Protein 3L7W (pdb70)

Radius of gyration: 15.71 Å; Cα contacts (8 Å, |Δi|>4): 106; chains: 1; bounding box: 35×42×38 Å

Solvent-accessible surface area: 7400 Å² total

Sequence (104 aa):
YYPVSALLIEYLILAIVSKHDSYGYDISQTIKLIASIKESTLYPILKKLEKAGYLSTYTQEHQGRRRKYYHLTDSGEKHLVYLTKEWSVYKTIDGIVEGRIRHD

Organism: Streptococcus mutans serotype c (strain ATCC 700610 / UA159) (NCBI:txid210007)

Structure (mmCIF, N/CA/C/O backbone):
data_3L7W
#
_entry.id   3L7W
#
_cell.length_a   57.070
_cell.length_b   57.070
_cell.length_c   174.920
_cell.angle_alpha   90.00
_cell.angle_beta   90.00
_cell.angle_gamma   120.00
#
_symmetry.space_group_name_H-M   'P 65 2 2'
#
loop_
_entity.id
_entity.type
_entity.pdbx_description
1 polymer 'Putative uncharacterized protein SMU.1704'
2 water water
#
loop_
_atom_site.group_PDB
_atom_site.id
_atom_site.type_symbol
_atom_site.label_atom_id
_atom_site.label_alt_id
_atom_site.label_comp_id
_atom_site.label_asym_id
_atom_site.label_entity_id
_atom_site.label_seq_id
_atom_site.pdbx_PDB_ins_code
_atom_site.Cartn_x
_atom_site.Cartn_y
_atom_site.Cartn_z
_atom_site.occupancy
_atom_site.B_iso_or_equiv
_atom_site.auth_seq_id
_atom_site.auth_comp_id
_atom_site.auth_asym_id
_atom_site.auth_atom_id
_atom_site.pdbx_PDB_model_num
ATOM 6 N N . TYR A 1 2 ? 2.052 -21.76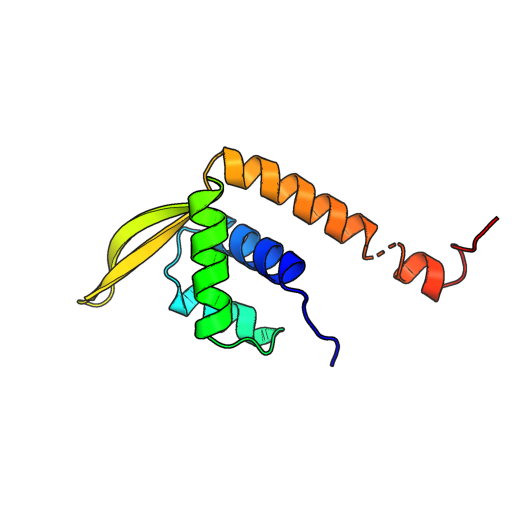6 -20.790 1.00 46.70 2 TYR A N 1
ATOM 7 C CA . TYR A 1 2 ? 2.101 -22.951 -21.651 1.00 37.94 2 TYR A CA 1
ATOM 8 C C . TYR A 1 2 ? 2.119 -24.265 -20.870 1.00 45.21 2 TYR A C 1
ATOM 9 O O . TYR A 1 2 ? 1.151 -25.027 -20.875 1.00 45.19 2 TYR A O 1
ATOM 18 N N . TYR A 1 3 ? 3.232 -24.536 -20.202 1.00 42.95 3 TYR A N 1
ATOM 19 C CA . TYR A 1 3 ? 3.349 -25.781 -19.474 1.00 30.61 3 TYR A CA 1
ATOM 20 C C . TYR A 1 3 ? 2.487 -25.733 -18.233 1.00 33.94 3 TYR A C 1
ATOM 21 O O . TYR A 1 3 ? 2.382 -24.693 -17.583 1.00 38.18 3 TYR A O 1
ATOM 30 N N . PRO A 1 4 ? 1.854 -26.864 -17.903 1.00 27.05 4 PRO A N 1
ATOM 31 C CA . PRO A 1 4 ? 1.036 -26.927 -16.695 1.00 32.20 4 PRO A CA 1
ATOM 32 C C . PRO A 1 4 ? 1.930 -26.966 -15.466 1.00 33.66 4 PRO A C 1
ATOM 33 O O . PRO A 1 4 ? 3.109 -27.283 -15.583 1.00 27.76 4 PRO A O 1
ATOM 37 N N . VAL A 1 5 ? 1.354 -26.655 -14.309 1.00 30.28 5 VAL A N 1
ATOM 38 C CA . VAL A 1 5 ? 2.052 -26.739 -13.044 1.00 25.87 5 VAL A CA 1
ATOM 39 C C . VAL A 1 5 ? 1.389 -27.837 -12.209 1.00 27.16 5 VAL A C 1
ATOM 40 O O . VAL A 1 5 ? 0.232 -27.728 -11.839 1.00 29.16 5 VAL A O 1
ATOM 44 N N . SER A 1 6 ? 2.130 -28.887 -11.897 1.00 26.94 6 SER A N 1
ATOM 45 C CA . SER A 1 6 ? 1.564 -29.992 -11.146 1.00 28.56 6 SER A CA 1
ATOM 46 C C . SER A 1 6 ? 1.236 -29.556 -9.723 1.00 31.20 6 SER A C 1
ATOM 47 O O . SER A 1 6 ? 1.777 -28.569 -9.232 1.00 26.99 6 SER A O 1
ATOM 50 N N . ALA A 1 7 ? 0.337 -30.294 -9.074 1.00 31.31 7 ALA A N 1
ATOM 51 C CA . ALA A 1 7 ? -0.043 -30.002 -7.705 1.00 33.57 7 ALA A CA 1
ATOM 52 C C . ALA A 1 7 ? 1.206 -29.962 -6.843 1.00 35.16 7 ALA A C 1
ATOM 53 O O . ALA A 1 7 ? 1.345 -29.085 -5.994 1.00 32.75 7 ALA A O 1
ATOM 55 N N . LEU A 1 8 ? 2.127 -30.895 -7.084 1.00 35.18 8 LEU A N 1
ATOM 56 C CA . LEU A 1 8 ? 3.365 -30.956 -6.306 1.00 33.61 8 LEU A CA 1
ATOM 57 C C . LEU A 1 8 ? 4.157 -29.674 -6.453 1.00 32.94 8 LEU A C 1
ATOM 58 O O . LEU A 1 8 ? 4.730 -29.174 -5.487 1.00 32.77 8 LEU A O 1
ATOM 63 N N . LEU A 1 9 ? 4.176 -29.134 -7.664 1.00 28.69 9 LEU A N 1
ATOM 64 C CA . LEU A 1 9 ? 4.904 -27.898 -7.924 1.00 28.11 9 LEU A CA 1
ATOM 65 C C . LEU A 1 9 ? 4.181 -26.732 -7.248 1.00 25.91 9 LEU A C 1
ATOM 66 O O . LEU A 1 9 ? 4.813 -25.805 -6.760 1.00 25.09 9 LEU A O 1
ATOM 71 N N . ILE A 1 10 ? 2.849 -26.789 -7.226 1.00 20.90 10 ILE A N 1
ATOM 72 C CA . ILE A 1 10 ? 2.046 -25.781 -6.531 1.00 22.61 10 ILE A CA 1
ATOM 73 C C . ILE A 1 10 ? 2.436 -25.730 -5.059 1.00 27.58 10 ILE A C 1
ATOM 74 O O . ILE A 1 10 ? 2.529 -24.655 -4.463 1.00 35.57 10 ILE A O 1
ATOM 79 N N . GLU A 1 11 ? 2.649 -26.905 -4.474 1.00 28.51 11 GLU A N 1
ATOM 80 C CA . GLU A 1 11 ? 3.038 -27.003 -3.072 1.00 25.60 11 GLU A CA 1
ATOM 81 C C . GLU A 1 11 ? 4.362 -26.297 -2.897 1.00 25.28 11 GLU A C 1
ATOM 82 O O . GLU A 1 11 ? 4.513 -25.451 -2.025 1.00 26.69 11 GLU A O 1
ATOM 88 N N . TYR A 1 12 ? 5.317 -26.648 -3.749 1.00 25.14 12 TYR A N 1
ATOM 89 C CA . TYR A 1 12 ? 6.594 -25.959 -3.787 1.00 30.57 12 TYR A CA 1
ATOM 90 C C . TYR A 1 12 ? 6.358 -24.456 -3.799 1.00 29.78 12 TYR A C 1
ATOM 91 O O . TYR A 1 12 ? 6.872 -23.731 -2.957 1.00 34.22 12 TYR A O 1
ATOM 100 N N . LEU A 1 13 ? 5.547 -23.983 -4.732 1.00 27.61 13 LEU A N 1
ATOM 101 C CA . LEU A 1 13 ? 5.311 -22.544 -4.841 1.00 28.09 13 LEU A CA 1
ATOM 102 C C . LEU A 1 13 ? 4.713 -21.981 -3.558 1.00 26.94 13 LEU A C 1
ATOM 103 O O . LEU A 1 13 ? 5.135 -20.946 -3.074 1.00 30.45 13 LEU A O 1
ATOM 108 N N . ILE A 1 14 ? 3.708 -22.658 -3.021 1.00 21.07 14 ILE A N 1
ATOM 109 C CA . ILE A 1 14 ? 3.059 -22.172 -1.817 1.00 29.64 14 ILE A CA 1
ATOM 110 C C . ILE A 1 14 ? 4.075 -22.043 -0.696 1.00 34.50 14 ILE A C 1
ATOM 111 O O . ILE A 1 14 ? 4.220 -20.983 -0.098 1.00 28.26 14 ILE A O 1
ATOM 116 N N . LEU A 1 15 ? 4.781 -23.129 -0.414 1.00 25.63 15 LEU A N 1
ATOM 117 C CA . LEU A 1 15 ? 5.778 -23.095 0.645 1.00 22.63 15 LEU A CA 1
ATOM 118 C C . LEU A 1 15 ? 6.811 -22.018 0.369 1.00 26.42 15 LEU A C 1
ATOM 119 O O . LEU A 1 15 ? 7.225 -21.302 1.276 1.00 30.16 15 LEU A O 1
ATOM 124 N N . ALA A 1 16 ? 7.219 -21.885 -0.892 1.00 27.87 16 ALA A N 1
ATOM 125 C CA . ALA A 1 16 ? 8.246 -20.913 -1.225 1.00 29.26 16 ALA A CA 1
ATOM 126 C C . ALA A 1 16 ? 7.715 -19.525 -0.949 1.00 28.71 16 ALA A C 1
ATOM 127 O O . ALA A 1 16 ? 8.421 -18.688 -0.383 1.00 31.56 16 ALA A O 1
ATOM 129 N N . ILE A 1 17 ? 6.467 -19.291 -1.345 1.00 27.24 17 ILE A N 1
ATOM 130 C CA . ILE A 1 17 ? 5.853 -17.977 -1.188 1.00 25.26 17 ILE A CA 1
ATOM 131 C C . ILE A 1 17 ? 5.709 -17.662 0.294 1.00 34.82 17 ILE A C 1
ATOM 132 O O . ILE A 1 17 ? 6.066 -16.581 0.756 1.00 32.83 17 ILE A O 1
ATOM 137 N N . VAL A 1 18 ? 5.201 -18.635 1.037 1.00 29.68 18 VAL A N 1
ATOM 138 C CA . VAL A 1 18 ? 4.960 -18.451 2.444 1.00 31.44 18 VAL A CA 1
ATOM 139 C C . VAL A 1 18 ? 6.277 -18.272 3.176 1.00 34.92 18 VAL A C 1
ATOM 140 O O . VAL A 1 18 ? 6.315 -17.640 4.222 1.00 36.09 18 VAL A O 1
ATOM 144 N N . SER A 1 19 ? 7.362 -18.798 2.616 1.00 35.92 19 SER A N 1
ATOM 145 C CA . SER A 1 19 ? 8.656 -18.661 3.279 1.00 44.96 19 SER A CA 1
ATOM 146 C C . SER A 1 19 ? 9.121 -17.212 3.284 1.00 41.94 19 SER A C 1
ATOM 147 O O . SER A 1 19 ? 9.857 -16.811 4.175 1.00 41.01 19 SER A O 1
ATOM 150 N N . LYS A 1 20 ? 8.708 -16.430 2.288 1.00 40.70 20 LYS A N 1
ATOM 151 C CA . LYS A 1 20 ? 9.128 -15.032 2.232 1.00 38.15 20 LYS A CA 1
ATOM 152 C C . LYS A 1 20 ? 8.511 -14.324 3.415 1.00 48.58 20 LYS A C 1
ATOM 153 O O . LYS A 1 20 ? 9.215 -13.758 4.259 1.00 47.83 20 LYS A O 1
ATOM 159 N N . HIS A 1 21 ? 7.185 -14.367 3.471 1.00 47.05 21 HIS A N 1
ATOM 160 C CA . HIS A 1 21 ? 6.458 -13.919 4.651 1.00 45.57 21 HIS A CA 1
ATOM 161 C C . HIS A 1 21 ? 5.163 -14.711 4.799 1.00 40.45 21 HIS A C 1
ATOM 162 O O . HIS A 1 21 ? 4.632 -15.234 3.812 1.00 37.72 21 HIS A O 1
ATOM 169 N N . ASP A 1 22 ? 4.670 -14.812 6.030 1.00 34.38 22 ASP A N 1
ATOM 170 C CA . ASP A 1 22 ? 3.328 -15.315 6.255 1.00 30.94 22 ASP A CA 1
ATOM 171 C C . ASP A 1 22 ? 2.402 -14.639 5.259 1.00 33.72 22 ASP A C 1
ATOM 172 O O . ASP A 1 22 ? 2.511 -13.442 5.027 1.00 35.39 22 ASP A O 1
ATOM 177 N N . SER A 1 23 ? 1.488 -15.396 4.670 1.00 28.84 23 SER A N 1
ATOM 178 C CA . SER A 1 23 ? 0.512 -14.789 3.767 1.00 36.01 23 SER A CA 1
ATOM 179 C C . SER A 1 23 ? -0.837 -15.484 3.773 1.00 28.17 23 SER A C 1
ATOM 180 O O . SER A 1 23 ? -0.942 -16.673 4.065 1.00 38.66 23 SER A O 1
ATOM 183 N N . TYR A 1 24 ? -1.876 -14.733 3.447 1.00 32.48 24 TYR A N 1
ATOM 184 C CA . TYR A 1 24 ? -3.201 -15.319 3.378 1.00 34.20 24 TYR A CA 1
ATOM 185 C C . TYR A 1 24 ? -3.396 -15.913 1.992 1.00 34.79 24 TYR A C 1
ATOM 186 O O . TYR A 1 24 ? -2.629 -15.616 1.063 1.00 34.46 24 TYR A O 1
ATOM 195 N N . GLY A 1 25 ? -4.413 -16.761 1.872 1.00 34.60 25 GLY A N 1
ATOM 196 C CA . GLY A 1 25 ? -4.613 -17.570 0.690 1.00 42.22 25 GLY A CA 1
ATOM 197 C C . GLY A 1 25 ? -4.697 -16.768 -0.592 1.00 40.39 25 GLY A C 1
ATOM 198 O O . GLY A 1 25 ? -4.062 -17.113 -1.585 1.00 36.20 25 GLY A O 1
ATOM 199 N N . TYR A 1 26 ? -5.481 -15.698 -0.576 1.00 43.87 26 TYR A N 1
ATOM 200 C CA . TYR A 1 26 ? -5.714 -14.943 -1.800 1.00 40.50 26 TYR A CA 1
ATOM 201 C C . TYR A 1 26 ? -4.385 -14.435 -2.333 1.00 39.35 26 TYR A C 1
ATOM 202 O O . TYR A 1 26 ? -4.131 -14.443 -3.535 1.00 38.32 26 TYR A O 1
ATOM 211 N N . ASP A 1 27 ? -3.522 -14.022 -1.420 1.00 40.26 27 ASP A N 1
ATOM 212 C CA . ASP A 1 27 ? -2.211 -13.529 -1.793 1.00 38.36 27 ASP A CA 1
ATOM 213 C C . ASP A 1 27 ? -1.402 -14.634 -2.473 1.00 36.69 27 ASP A C 1
ATOM 214 O O . ASP A 1 27 ? -0.748 -14.419 -3.496 1.00 38.04 27 ASP A O 1
ATOM 219 N N . ILE A 1 28 ? -1.426 -15.822 -1.883 1.00 36.80 28 ILE A N 1
ATOM 220 C CA . ILE A 1 28 ? -0.663 -16.926 -2.428 1.00 36.62 28 ILE A CA 1
ATOM 221 C C . ILE A 1 28 ? -1.233 -17.272 -3.800 1.00 36.15 28 ILE A C 1
ATOM 222 O O . ILE A 1 28 ? -0.499 -17.452 -4.763 1.00 36.82 28 ILE A O 1
ATOM 227 N N . SER A 1 29 ? -2.557 -17.342 -3.869 1.00 34.57 29 SER A N 1
ATOM 228 C CA . SER A 1 29 ? -3.257 -17.742 -5.074 1.00 35.82 29 SER A CA 1
ATOM 229 C C . SER A 1 29 ? -2.947 -16.776 -6.214 1.00 39.98 29 SER A C 1
ATOM 230 O O . SER A 1 29 ? -2.578 -17.189 -7.306 1.00 35.37 29 SER A O 1
ATOM 233 N N . GLN A 1 30 ? -3.068 -15.483 -5.945 1.00 42.61 30 GLN A N 1
ATOM 234 C CA . GLN A 1 30 ? -2.769 -14.475 -6.953 1.00 44.26 30 GLN A CA 1
ATOM 235 C C . GLN A 1 30 ? -1.367 -14.599 -7.528 1.00 42.98 30 GLN A C 1
ATOM 236 O O . GLN A 1 30 ? -1.151 -14.356 -8.714 1.00 46.64 30 GLN A O 1
ATOM 242 N N . THR A 1 31 ? -0.410 -14.981 -6.700 1.00 36.06 31 THR A N 1
ATOM 243 C CA . THR A 1 31 ? 0.956 -15.059 -7.176 1.00 36.63 31 THR A CA 1
ATOM 244 C C . THR A 1 31 ? 1.133 -16.356 -7.929 1.00 36.06 31 THR A C 1
ATOM 245 O O . THR A 1 31 ? 1.870 -16.428 -8.905 1.00 35.77 31 THR A O 1
ATOM 249 N N . ILE A 1 32 ? 0.437 -17.386 -7.478 1.00 27.62 32 ILE A N 1
ATOM 250 C CA . ILE A 1 32 ? 0.521 -18.666 -8.151 1.00 30.75 32 ILE A CA 1
ATOM 251 C C . ILE A 1 32 ? -0.189 -18.627 -9.516 1.00 38.26 32 ILE A C 1
ATOM 252 O O . ILE A 1 32 ? 0.232 -19.306 -10.454 1.00 32.72 32 ILE A O 1
ATOM 257 N N . LYS A 1 33 ? -1.252 -17.832 -9.616 1.00 38.04 33 LYS A N 1
ATOM 258 C CA . LYS A 1 33 ? -2.004 -17.680 -10.862 1.00 38.04 33 LYS A CA 1
ATOM 259 C C . LYS A 1 33 ? -1.132 -17.055 -11.922 1.00 34.64 33 LYS A C 1
ATOM 260 O O . LYS A 1 33 ? -1.466 -17.072 -13.103 1.00 46.03 33 LYS A O 1
ATOM 266 N N . LEU A 1 34 ? -0.011 -16.495 -11.488 1.00 40.02 34 LEU A N 1
ATOM 267 C CA . LEU A 1 34 ? 0.962 -15.927 -12.410 1.00 41.86 34 LEU A CA 1
ATOM 268 C C . LEU A 1 34 ? 1.576 -16.989 -13.325 1.00 40.11 34 LEU A C 1
ATOM 269 O O . LEU A 1 34 ? 1.952 -16.709 -14.454 1.00 43.52 34 LEU A O 1
ATOM 274 N N . ILE A 1 35 ? 1.698 -18.209 -12.828 1.00 37.87 35 ILE A N 1
ATOM 275 C CA . ILE A 1 35 ? 2.293 -19.267 -13.625 1.00 39.94 35 ILE A CA 1
ATOM 276 C C . ILE A 1 35 ? 1.349 -20.440 -13.802 1.00 39.24 35 ILE A C 1
ATOM 277 O O . ILE A 1 35 ? 1.520 -21.239 -14.715 1.00 32.47 35 ILE A O 1
ATOM 282 N N . ALA A 1 36 ? 0.343 -20.535 -12.939 1.00 38.84 36 ALA A N 1
ATOM 283 C CA . ALA A 1 36 ? -0.532 -21.701 -12.948 1.00 40.36 36 ALA A CA 1
ATOM 284 C C . ALA A 1 36 ? -1.980 -21.344 -13.214 1.00 43.97 36 ALA A C 1
ATOM 285 O O . ALA A 1 36 ? -2.457 -20.280 -12.824 1.00 45.94 36 ALA A O 1
ATOM 287 N N . SER A 1 37 ? -2.669 -22.240 -13.904 1.00 51.47 37 SER A N 1
ATOM 288 C CA . SER A 1 37 ? -4.111 -22.154 -14.016 1.00 56.47 37 SER A CA 1
ATOM 289 C C . SER A 1 37 ? -4.674 -23.143 -13.026 1.00 53.01 37 SER A C 1
ATOM 290 O O . SER A 1 37 ? -4.748 -24.349 -13.287 1.00 55.02 37 SER A O 1
ATOM 293 N N . ILE A 1 38 ? -5.036 -22.622 -11.866 1.00 43.33 38 ILE A N 1
ATOM 294 C CA . ILE A 1 38 ? -5.508 -23.455 -10.788 1.00 47.58 38 ILE A CA 1
ATOM 295 C C . ILE A 1 38 ? -6.691 -22.747 -10.144 1.00 45.73 38 ILE A C 1
ATOM 296 O O . ILE A 1 38 ? -6.681 -21.523 -9.978 1.00 39.70 38 ILE A O 1
ATOM 301 N N . LYS A 1 39 ? -7.738 -23.502 -9.833 1.00 43.77 39 LYS A N 1
ATOM 302 C CA . LYS A 1 39 ? -8.897 -22.902 -9.189 1.00 46.63 39 LYS A CA 1
ATOM 303 C C . LYS A 1 39 ? -8.670 -22.835 -7.684 1.00 43.65 39 LYS A C 1
ATOM 304 O O . LYS A 1 39 ? -7.909 -23.631 -7.124 1.00 42.48 39 LYS A O 1
ATOM 310 N N . GLU A 1 40 ? -9.322 -21.881 -7.033 1.00 46.58 40 GLU A N 1
ATOM 311 C CA . GLU A 1 40 ? -9.267 -21.791 -5.580 1.00 43.31 40 GLU A CA 1
ATOM 312 C C . GLU A 1 40 ? -9.667 -23.144 -5.016 1.00 39.67 40 GLU A C 1
ATOM 313 O O . GLU A 1 40 ? -9.097 -23.619 -4.035 1.00 37.00 40 GLU A O 1
ATOM 319 N N . SER A 1 41 ? -10.652 -23.771 -5.650 1.00 38.18 41 SER A N 1
ATOM 320 C CA . SER A 1 41 ? -11.151 -25.060 -5.174 1.00 44.44 41 SER A CA 1
ATOM 321 C C . SER A 1 41 ? -10.101 -26.160 -5.274 1.00 39.75 41 SER A C 1
ATOM 322 O O . SER A 1 41 ? -10.261 -27.230 -4.689 1.00 38.36 41 SER A O 1
ATOM 325 N N . THR A 1 42 ? -9.025 -25.894 -6.010 1.00 43.82 42 THR A N 1
ATOM 326 C CA . THR A 1 42 ? -7.899 -26.823 -6.078 1.00 44.56 42 THR A CA 1
ATOM 327 C C . THR A 1 42 ? -6.780 -26.353 -5.161 1.00 44.11 42 THR A C 1
ATOM 328 O O . THR A 1 42 ? -6.060 -27.155 -4.564 1.00 43.54 42 THR A O 1
ATOM 332 N N . LEU A 1 43 ? -6.638 -25.038 -5.061 1.00 41.10 43 LEU A N 1
ATOM 333 C CA . LEU A 1 43 ? -5.535 -24.434 -4.332 1.00 29.60 43 LEU A CA 1
ATOM 334 C C . LEU A 1 43 ? -5.734 -24.620 -2.836 1.00 36.63 43 LEU A C 1
ATOM 335 O O . LEU A 1 43 ? -4.851 -25.109 -2.125 1.00 37.42 43 LEU A O 1
ATOM 340 N N . TYR A 1 44 ? -6.914 -24.251 -2.352 1.00 30.94 44 TYR A N 1
ATOM 341 C CA . TYR A 1 44 ? -7.138 -24.253 -0.915 1.00 34.97 44 TYR A CA 1
ATOM 342 C C . TYR A 1 44 ? -7.016 -25.626 -0.264 1.00 32.66 44 TYR A C 1
ATOM 343 O O . TYR A 1 44 ? -6.447 -25.748 0.816 1.00 35.91 44 TYR A O 1
ATOM 352 N N . PRO A 1 45 ? -7.516 -26.666 -0.932 1.00 27.29 45 PRO A N 1
ATOM 353 C CA . PRO A 1 45 ? -7.251 -28.010 -0.426 1.00 36.31 45 PRO A CA 1
ATOM 354 C C . PRO A 1 45 ? -5.753 -28.283 -0.342 1.00 37.50 45 PRO A C 1
ATOM 355 O O . PRO A 1 45 ? -5.289 -28.958 0.576 1.00 39.60 45 PRO A O 1
ATOM 359 N N . ILE A 1 46 ? -4.993 -27.742 -1.283 1.00 31.43 46 ILE A N 1
ATOM 360 C CA . ILE A 1 46 ? -3.557 -27.934 -1.236 1.00 30.62 46 ILE A CA 1
ATOM 361 C C . ILE A 1 46 ? -2.971 -27.231 -0.019 1.00 31.91 46 ILE A C 1
ATOM 362 O O . ILE A 1 46 ? -2.215 -27.835 0.752 1.00 32.87 46 ILE A O 1
ATOM 367 N N . LEU A 1 47 ? -3.342 -25.967 0.169 1.00 33.30 47 LEU A N 1
ATOM 368 C CA . LEU A 1 47 ? -2.999 -25.260 1.405 1.00 31.49 47 LEU A CA 1
ATOM 369 C C . LEU A 1 47 ? -3.367 -26.095 2.622 1.00 32.72 47 LEU A C 1
ATOM 370 O O . LEU A 1 47 ? -2.569 -26.246 3.545 1.00 37.95 47 LEU A O 1
ATOM 375 N N . LYS A 1 48 ? -4.570 -26.658 2.615 1.00 33.75 48 LYS A N 1
ATOM 376 C CA . LYS A 1 48 ? -5.031 -27.444 3.763 1.00 37.97 48 LYS A CA 1
ATOM 377 C C . LYS A 1 48 ? -4.136 -28.663 3.955 1.00 38.68 48 LYS A C 1
ATOM 378 O O . LYS A 1 48 ? -3.669 -28.948 5.059 1.00 45.28 48 LYS A O 1
ATOM 384 N N . LYS A 1 49 ? -3.883 -29.367 2.862 1.00 33.75 49 LYS A N 1
ATOM 385 C CA . LYS A 1 49 ? -2.991 -30.515 2.871 1.00 35.65 49 LYS A CA 1
ATOM 386 C C . LYS A 1 49 ? -1.650 -30.157 3.520 1.00 38.64 49 LYS A C 1
ATOM 387 O O . LYS A 1 49 ? -1.139 -30.895 4.364 1.00 43.58 49 LYS A O 1
ATOM 393 N N . LEU A 1 50 ? -1.090 -29.015 3.127 1.00 33.72 50 LEU A N 1
ATOM 394 C CA . LEU A 1 50 ? 0.239 -28.615 3.591 1.00 27.28 50 LEU A CA 1
ATOM 395 C C . LEU A 1 50 ? 0.160 -28.299 5.054 1.00 30.46 50 LEU A C 1
ATOM 396 O O . LEU A 1 50 ? 1.109 -28.507 5.800 1.00 35.90 50 LEU A O 1
ATOM 401 N N . GLU A 1 51 ? -0.974 -27.758 5.465 1.00 37.92 51 GLU A N 1
ATOM 402 C CA . GLU A 1 51 ? -1.144 -27.475 6.869 1.00 42.21 51 GLU A CA 1
ATOM 403 C C . GLU A 1 51 ? -1.215 -28.798 7.622 1.00 41.55 51 GLU A C 1
ATOM 404 O O . GLU A 1 51 ? -0.477 -29.014 8.574 1.00 42.63 51 GLU A O 1
ATOM 410 N N . LYS A 1 52 ? -2.088 -29.691 7.173 1.00 39.41 52 LYS A N 1
ATOM 411 C CA . LYS A 1 52 ? -2.277 -30.964 7.852 1.00 42.07 52 LYS A CA 1
ATOM 412 C C . LYS A 1 52 ? -0.947 -31.677 8.010 1.00 44.58 52 LYS A C 1
ATOM 413 O O . LYS A 1 52 ? -0.659 -32.270 9.056 1.00 48.28 52 LYS A O 1
ATOM 419 N N . ALA A 1 53 ? -0.138 -31.603 6.958 1.00 37.66 53 ALA A N 1
ATOM 420 C CA . ALA A 1 53 ? 1.140 -32.291 6.904 1.00 35.90 53 ALA A CA 1
ATOM 421 C C . ALA A 1 53 ? 2.146 -31.592 7.787 1.00 38.46 53 ALA A C 1
ATOM 422 O O . ALA A 1 53 ? 3.256 -32.083 7.981 1.00 51.40 53 ALA A O 1
ATOM 424 N N . GLY A 1 54 ? 1.769 -30.424 8.292 1.00 35.70 54 G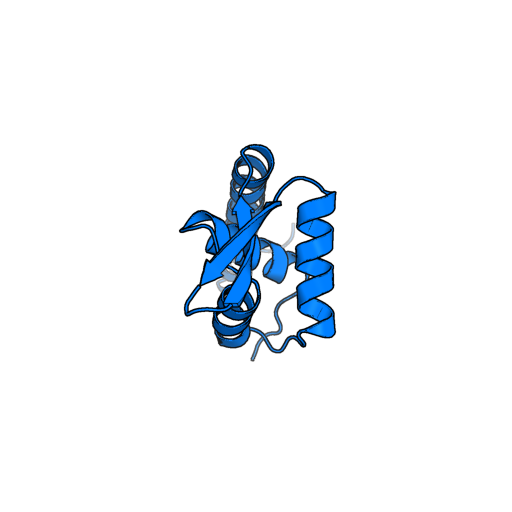LY A N 1
ATOM 425 C CA . GLY A 1 54 ? 2.582 -29.724 9.269 1.00 38.10 54 GLY A CA 1
ATOM 426 C C . GLY A 1 54 ? 3.539 -28.707 8.698 1.00 36.90 54 GLY A C 1
ATOM 427 O O . GLY A 1 54 ? 4.282 -28.056 9.440 1.00 33.14 54 GLY A O 1
ATOM 428 N N . TYR A 1 55 ? 3.521 -28.537 7.381 1.00 35.81 55 TYR A N 1
ATOM 429 C CA . TYR A 1 55 ? 4.473 -27.622 6.747 1.00 29.75 55 TYR A CA 1
ATOM 430 C C . TYR A 1 55 ? 4.030 -26.181 6.896 1.00 28.79 55 TYR A C 1
ATOM 431 O O . TYR A 1 55 ? 4.845 -25.262 6.891 1.00 27.85 55 TYR A O 1
ATOM 440 N N . LEU A 1 56 ? 2.722 -25.986 7.009 1.00 31.97 56 LEU A N 1
ATOM 441 C CA . LEU A 1 56 ? 2.185 -24.659 7.256 1.00 34.19 56 LEU A CA 1
ATOM 442 C C . LEU A 1 56 ? 1.383 -24.646 8.566 1.00 36.40 56 LEU A C 1
ATOM 443 O O . LEU A 1 56 ? 0.613 -25.557 8.852 1.00 36.42 56 LEU A O 1
ATOM 448 N N . SER A 1 57 ? 1.565 -23.610 9.366 1.00 27.04 57 SER A N 1
ATOM 449 C CA . SER A 1 57 ? 0.669 -23.403 10.478 1.00 38.71 57 SER A CA 1
ATOM 450 C C . SER A 1 57 ? -0.116 -22.192 10.050 1.00 41.66 57 SER A C 1
ATOM 451 O O . SER A 1 57 ? 0.315 -21.465 9.154 1.00 38.80 57 SER A O 1
ATOM 454 N N . THR A 1 58 ? -1.267 -21.979 10.673 1.00 33.03 58 THR A N 1
ATOM 455 C CA . THR A 1 58 ? -2.127 -20.868 10.310 1.00 37.17 58 THR A CA 1
ATOM 456 C C . THR A 1 58 ? -2.581 -20.090 11.535 1.00 40.01 58 THR A C 1
ATOM 457 O O . THR A 1 58 ? -2.687 -20.626 12.638 1.00 35.84 58 THR A O 1
ATOM 461 N N . TYR A 1 59 ? -2.886 -18.824 11.318 1.00 34.33 59 TYR A N 1
ATOM 462 C CA . TYR A 1 59 ? -3.448 -18.002 12.357 1.00 33.59 59 TYR A CA 1
ATOM 463 C C . TYR A 1 59 ? -4.291 -16.987 11.651 1.00 38.34 59 TYR A C 1
ATOM 464 O O . TYR A 1 59 ? -4.171 -16.809 10.433 1.00 32.45 59 TYR A O 1
ATOM 473 N N . THR A 1 60 ? -5.162 -16.327 12.396 1.00 31.91 60 THR A N 1
ATOM 474 C CA . THR A 1 60 ? -5.934 -15.257 11.794 1.00 29.03 60 THR A CA 1
ATOM 475 C C . THR A 1 60 ? -5.323 -13.930 12.173 1.00 35.15 60 THR A C 1
ATOM 476 O O . THR A 1 60 ? -4.594 -13.828 13.151 1.00 46.31 60 THR A O 1
ATOM 480 N N . GLN A 1 61 ? -5.595 -12.914 11.377 1.00 38.02 61 GLN A N 1
ATOM 481 C CA . GLN A 1 61 ? -5.046 -11.599 11.630 1.00 35.66 61 GLN A CA 1
ATOM 482 C C . GLN A 1 61 ? -5.857 -10.624 10.802 1.00 44.98 61 GLN A C 1
ATOM 483 O O . GLN A 1 61 ? -6.220 -10.911 9.660 1.00 45.66 61 GLN A O 1
ATOM 489 N N . GLU A 1 62 ? -6.178 -9.480 11.382 1.00 50.11 62 GLU A N 1
ATOM 490 C CA . GLU A 1 62 ? -6.923 -8.492 10.639 1.00 51.88 62 GLU A CA 1
ATOM 491 C C . GLU A 1 62 ? -6.008 -7.965 9.547 1.00 53.06 62 GLU A C 1
ATOM 492 O O . GLU A 1 62 ? -4.819 -7.729 9.770 1.00 53.31 62 GLU A O 1
ATOM 495 N N . HIS A 1 63 ? -6.556 -7.817 8.352 1.00 51.72 63 HIS A N 1
ATOM 496 C CA . HIS A 1 63 ? -5.818 -7.201 7.263 1.00 61.02 63 HIS A CA 1
ATOM 497 C C . HIS A 1 63 ? -6.794 -6.363 6.473 1.00 63.88 63 HIS A C 1
ATOM 498 O O . HIS A 1 63 ? -7.729 -6.894 5.877 1.00 61.39 63 HIS A O 1
ATOM 505 N N . GLN A 1 64 ? -6.593 -5.050 6.495 1.00 70.79 64 GLN A N 1
ATOM 506 C CA . GLN A 1 64 ? -7.501 -4.143 5.814 1.00 76.94 64 GLN A CA 1
ATOM 507 C C . GLN A 1 64 ? -8.931 -4.332 6.316 1.00 80.61 64 GLN A C 1
ATOM 508 O O . GLN A 1 64 ? -9.877 -4.353 5.528 1.00 79.37 64 GLN A O 1
ATOM 514 N N . GLY A 1 65 ? -9.078 -4.490 7.629 1.00 85.06 65 GLY A N 1
ATOM 515 C CA . GLY A 1 65 ? -10.389 -4.519 8.255 1.00 88.47 65 GLY A CA 1
ATOM 516 C C . GLY A 1 65 ? -11.182 -5.808 8.119 1.00 89.45 65 GLY A C 1
ATOM 517 O O . GLY A 1 65 ? -12.386 -5.826 8.384 1.00 98.06 65 GLY A O 1
ATOM 518 N N . ARG A 1 66 ? -10.525 -6.884 7.698 1.00 77.27 66 ARG A N 1
ATOM 519 C CA . ARG A 1 66 ? -11.150 -8.204 7.723 1.00 67.73 66 ARG A CA 1
ATOM 520 C C . ARG A 1 66 ? -10.148 -9.230 8.240 1.00 58.44 66 ARG A C 1
ATOM 521 O O . ARG A 1 66 ? -8.969 -9.169 7.896 1.00 50.38 66 ARG A O 1
ATOM 529 N N . ARG A 1 67 ? -10.605 -10.153 9.087 1.00 57.15 67 ARG A N 1
ATOM 530 C CA . ARG A 1 67 ? -9.714 -11.189 9.599 1.00 50.74 67 ARG A CA 1
ATOM 531 C C . ARG A 1 67 ? -9.368 -12.107 8.443 1.00 40.07 67 ARG A C 1
ATOM 532 O O . ARG A 1 67 ? -10.258 -12.660 7.810 1.00 35.37 67 ARG A O 1
ATOM 540 N N . ARG A 1 68 ? -8.079 -12.285 8.189 1.00 38.51 68 ARG A N 1
ATOM 541 C CA . ARG A 1 68 ? -7.612 -13.201 7.155 1.00 42.43 68 ARG A CA 1
ATOM 542 C C . ARG A 1 68 ? -6.975 -14.411 7.804 1.00 42.57 68 ARG A C 1
ATOM 543 O O . ARG A 1 68 ? -6.407 -14.315 8.890 1.00 39.83 68 ARG A O 1
ATOM 551 N N . LYS A 1 69 ? -7.034 -15.543 7.119 1.00 34.61 69 LYS A N 1
ATOM 552 C CA . LYS A 1 69 ? -6.285 -16.710 7.542 1.00 33.83 69 LYS A CA 1
ATOM 553 C C . LYS A 1 69 ? -4.888 -16.625 6.946 1.00 34.79 69 LYS A C 1
ATOM 554 O O . LYS A 1 69 ? -4.708 -16.675 5.720 1.00 35.40 69 LYS A O 1
ATOM 560 N N . TYR A 1 70 ? -3.901 -16.460 7.816 1.00 30.91 70 TYR A N 1
ATOM 561 C CA . TYR A 1 70 ? -2.514 -16.431 7.379 1.00 32.32 70 TYR A CA 1
ATOM 562 C C . TYR A 1 70 ? -1.891 -17.797 7.484 1.00 35.01 70 TYR A C 1
ATOM 563 O O . TYR A 1 70 ? -2.197 -18.581 8.398 1.00 30.36 70 TYR A O 1
ATOM 572 N N . TYR A 1 71 ? -1.018 -18.075 6.527 1.00 30.73 71 TYR A N 1
ATOM 573 C CA . TYR A 1 71 ? -0.230 -19.287 6.540 1.00 28.98 71 TYR A CA 1
ATOM 574 C C . TYR A 1 71 ? 1.184 -18.912 6.895 1.00 30.90 71 TYR A C 1
ATOM 575 O O . TYR A 1 71 ? 1.676 -17.847 6.526 1.00 34.84 71 TYR A O 1
ATOM 584 N N . HIS A 1 72 ? 1.837 -19.806 7.614 1.00 25.94 72 HIS A N 1
ATOM 585 C CA . HIS A 1 72 ? 3.162 -19.566 8.101 1.00 28.34 72 HIS A CA 1
ATOM 586 C C . HIS A 1 72 ? 3.946 -20.842 7.888 1.00 34.44 72 HIS A C 1
ATOM 587 O O . HIS A 1 72 ? 3.472 -21.930 8.212 1.00 29.86 72 HIS A O 1
ATOM 594 N N . LEU A 1 73 ? 5.144 -20.706 7.336 1.00 34.48 73 LEU A N 1
ATOM 595 C CA . LEU A 1 73 ? 6.006 -21.845 7.097 1.00 33.54 73 LEU A CA 1
ATOM 596 C C . LEU A 1 73 ? 6.613 -22.341 8.409 1.00 33.59 73 LEU A C 1
ATOM 597 O O . LEU A 1 73 ? 7.386 -21.637 9.048 1.00 36.42 73 LEU A O 1
ATOM 602 N N . THR A 1 74 ? 6.263 -23.555 8.811 1.00 33.73 74 THR A N 1
ATOM 603 C CA . THR A 1 74 ? 6.850 -24.132 10.012 1.00 39.09 74 THR A CA 1
ATOM 604 C C . THR A 1 74 ? 8.290 -24.540 9.718 1.00 50.53 74 THR A C 1
ATOM 605 O O . THR A 1 74 ? 8.706 -24.592 8.552 1.00 47.63 74 THR A O 1
ATOM 609 N N . ASP A 1 75 ? 9.049 -24.822 10.773 1.00 41.24 75 ASP A N 1
ATOM 610 C CA . ASP A 1 75 ? 10.388 -25.373 10.620 1.00 40.07 75 ASP A CA 1
ATOM 611 C C . ASP A 1 75 ? 10.288 -26.639 9.778 1.00 38.58 75 ASP A C 1
ATOM 612 O O . ASP A 1 75 ? 11.120 -26.900 8.912 1.00 46.99 75 ASP A O 1
ATOM 617 N N . SER A 1 76 ? 9.260 -27.431 10.044 1.00 35.40 76 SER A N 1
ATOM 618 C CA . SER A 1 76 ? 9.010 -28.632 9.270 1.00 36.18 76 SER A CA 1
ATOM 619 C C . SER A 1 76 ? 8.838 -28.250 7.802 1.00 47.51 76 SER A C 1
ATOM 620 O O . SER A 1 76 ? 9.257 -28.974 6.887 1.00 38.42 76 SER A O 1
ATOM 623 N N . GLY A 1 77 ? 8.182 -27.112 7.601 1.00 41.86 77 GLY A N 1
ATOM 624 C CA . GLY A 1 77 ? 7.882 -26.626 6.278 1.00 40.49 77 GLY A CA 1
ATOM 625 C C . GLY A 1 77 ? 9.179 -26.185 5.652 1.00 39.19 77 GLY A C 1
ATOM 626 O O . GLY A 1 77 ? 9.435 -26.490 4.491 1.00 37.00 77 GLY A O 1
ATOM 627 N N . GLU A 1 78 ? 9.998 -25.480 6.432 1.00 38.31 78 GLU A N 1
ATOM 628 C CA . GLU A 1 78 ? 11.268 -24.972 5.941 1.00 39.35 78 GLU A CA 1
ATOM 629 C C . GLU A 1 78 ? 12.138 -26.117 5.465 1.00 44.10 78 GLU A C 1
ATOM 630 O O . GLU A 1 78 ? 12.653 -26.082 4.353 1.00 44.88 78 GLU A O 1
ATOM 636 N N . LYS A 1 79 ? 12.282 -27.143 6.294 1.00 45.97 79 LYS A N 1
ATOM 637 C CA . LYS A 1 79 ? 13.053 -28.311 5.898 1.00 50.14 79 LYS A CA 1
ATOM 638 C C . LYS A 1 79 ? 12.501 -28.897 4.597 1.00 51.52 79 LYS A C 1
ATOM 639 O O . LYS A 1 79 ? 13.252 -29.245 3.679 1.00 51.26 79 LYS A O 1
ATOM 645 N N . HIS A 1 80 ? 11.180 -28.995 4.522 1.00 40.29 80 HIS A N 1
ATOM 646 C CA . HIS A 1 80 ? 10.525 -29.579 3.370 1.00 38.89 80 HIS A CA 1
ATOM 647 C C . HIS A 1 80 ? 10.727 -28.727 2.120 1.00 40.05 80 HIS A C 1
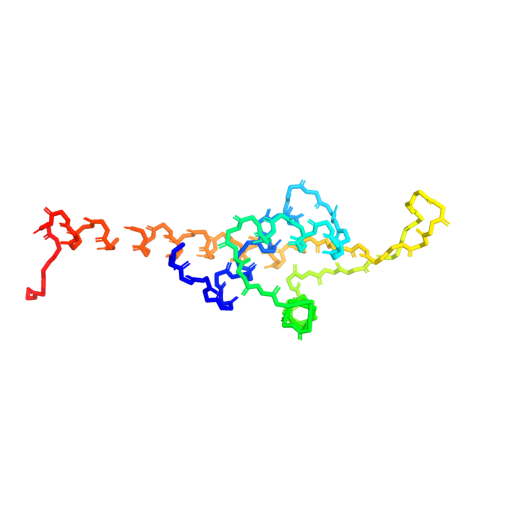ATOM 648 O O . HIS A 1 80 ? 10.920 -29.257 1.018 1.00 37.89 80 HIS A O 1
ATOM 655 N N . LEU A 1 81 ? 10.673 -27.410 2.297 1.00 30.16 81 LEU A N 1
ATOM 656 C CA . LEU A 1 81 ? 10.850 -26.489 1.189 1.00 32.24 81 LEU A CA 1
ATOM 657 C C . LEU A 1 81 ? 12.231 -26.667 0.547 1.00 35.41 81 LEU A C 1
ATOM 658 O O . LEU A 1 81 ? 12.373 -26.555 -0.674 1.00 31.60 81 LEU A O 1
ATOM 663 N N . VAL A 1 82 ? 13.234 -26.951 1.376 1.00 36.12 82 VAL A N 1
ATOM 664 C CA . VAL A 1 82 ? 14.606 -27.179 0.911 1.00 36.84 82 VAL A CA 1
ATOM 665 C C . VAL A 1 82 ? 14.637 -28.384 0.004 1.00 41.30 82 VAL A C 1
ATOM 666 O O . VAL A 1 82 ? 15.256 -28.367 -1.065 1.00 47.62 82 VAL A O 1
ATOM 670 N N . TYR A 1 83 ? 13.969 -29.438 0.450 1.00 34.65 83 TYR A N 1
ATOM 671 C CA . TYR A 1 83 ? 13.836 -30.639 -0.343 1.00 33.60 83 TYR A CA 1
ATOM 672 C C . TYR A 1 83 ? 13.162 -30.330 -1.697 1.00 37.37 83 TYR A C 1
ATOM 673 O O . TYR A 1 83 ? 13.691 -30.683 -2.756 1.00 39.62 83 TYR A O 1
ATOM 682 N N . LEU A 1 84 ? 12.015 -29.657 -1.660 1.00 31.27 84 LEU A N 1
ATOM 683 C CA . LEU A 1 84 ? 11.278 -29.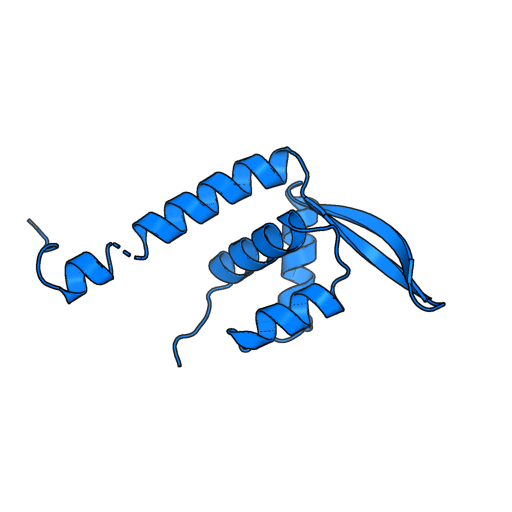295 -2.886 1.00 32.54 84 LEU A CA 1
ATOM 684 C C . LEU A 1 84 ? 12.096 -28.404 -3.802 1.00 30.04 84 LEU A C 1
ATOM 685 O O . LEU A 1 84 ? 12.067 -28.567 -5.010 1.00 31.14 84 LEU A O 1
ATOM 690 N N . THR A 1 85 ? 12.829 -27.461 -3.223 1.00 33.59 85 THR A N 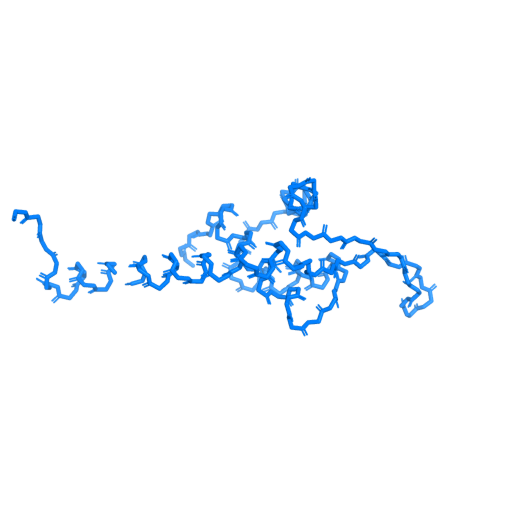1
ATOM 691 C CA . THR A 1 85 ? 13.700 -26.605 -4.007 1.00 38.95 85 THR A CA 1
ATOM 692 C C . THR A 1 85 ? 14.754 -27.458 -4.690 1.00 41.07 85 THR A C 1
ATOM 693 O O . THR A 1 85 ? 14.978 -27.345 -5.891 1.00 41.75 85 THR A O 1
ATOM 697 N N . LYS A 1 86 ? 15.386 -28.318 -3.903 1.00 35.94 86 LYS A N 1
ATOM 698 C CA . LYS A 1 86 ? 16.398 -29.237 -4.383 1.00 33.92 86 LYS A CA 1
ATOM 699 C C . LYS A 1 86 ? 15.857 -30.104 -5.529 1.00 36.32 86 LYS A C 1
ATOM 700 O O . LYS A 1 86 ? 16.480 -30.214 -6.586 1.00 36.48 86 LYS A O 1
ATOM 706 N N . GLU A 1 87 ? 14.700 -3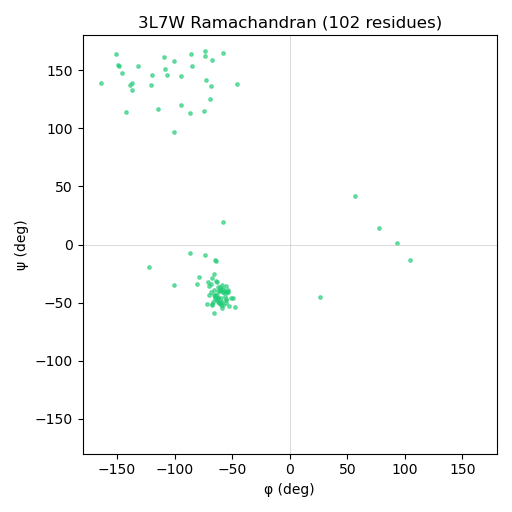0.717 -5.311 1.00 27.67 87 GLU A N 1
ATOM 707 C CA . GLU A 1 87 ? 14.085 -31.560 -6.316 1.00 34.42 87 GLU A CA 1
ATOM 708 C C . GLU A 1 87 ? 13.722 -30.751 -7.555 1.00 35.95 87 GLU A C 1
ATOM 709 O O . GLU A 1 87 ? 13.751 -31.256 -8.678 1.00 38.29 87 GLU A O 1
ATOM 715 N N . TRP A 1 88 ? 13.371 -29.491 -7.344 1.00 36.36 88 TRP A N 1
ATOM 716 C CA . TRP A 1 88 ? 13.052 -28.619 -8.456 1.00 33.70 88 TRP A CA 1
ATOM 717 C C . TRP A 1 88 ? 14.313 -28.359 -9.248 1.00 33.50 88 TRP A C 1
ATOM 718 O O . TRP A 1 88 ? 14.298 -28.356 -10.483 1.00 33.82 88 TRP A O 1
ATOM 729 N N . SER A 1 89 ? 15.416 -28.157 -8.535 1.00 26.81 89 SER A N 1
ATOM 730 C CA . SER A 1 89 ? 16.690 -27.892 -9.187 1.00 27.16 89 SER A CA 1
ATOM 731 C C . SER A 1 89 ? 17.039 -29.091 -10.059 1.00 33.09 89 SER A C 1
ATOM 732 O O . SER A 1 89 ? 17.333 -28.940 -11.239 1.00 34.88 89 SER A O 1
ATOM 735 N N . VAL A 1 90 ? 16.976 -30.280 -9.466 1.00 30.13 90 VAL A N 1
ATOM 736 C CA . VAL A 1 90 ? 17.224 -31.525 -10.179 1.00 31.34 90 VAL A CA 1
ATOM 737 C C . VAL A 1 90 ? 16.314 -31.678 -11.402 1.00 27.38 90 VAL A C 1
ATOM 738 O O . VAL A 1 90 ? 16.771 -32.007 -12.484 1.00 34.76 90 VAL A O 1
ATOM 742 N N . TYR A 1 91 ? 15.023 -31.444 -11.211 1.00 27.11 91 TYR A N 1
ATOM 743 C CA . TYR A 1 91 ? 14.058 -31.517 -12.294 1.00 29.43 91 TYR A CA 1
ATOM 744 C C . TYR A 1 91 ? 14.541 -30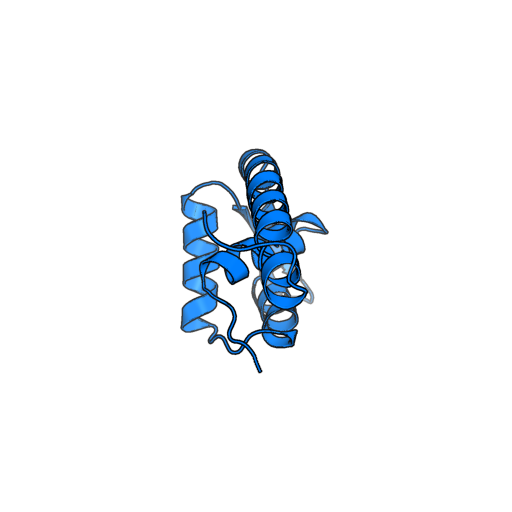.637 -13.433 1.00 33.30 91 TYR A C 1
ATOM 745 O O . TYR A 1 91 ? 14.650 -31.083 -14.566 1.00 30.58 91 TYR A O 1
ATOM 754 N N . LYS A 1 92 ? 14.827 -29.383 -13.110 1.00 26.96 92 LYS A N 1
ATOM 755 C CA . LYS A 1 92 ? 15.263 -28.424 -14.101 1.00 33.99 92 LYS A CA 1
ATOM 756 C C . LYS A 1 92 ? 16.515 -28.889 -14.811 1.00 37.41 92 LYS A C 1
ATOM 757 O O . LYS A 1 92 ? 16.543 -28.909 -16.034 1.00 42.57 92 LYS A O 1
ATOM 776 N N . THR A 1 94 ? 17.772 -31.751 -15.079 1.00 29.97 94 THR A N 1
ATOM 777 C CA . THR A 1 94 ? 17.601 -32.997 -15.774 1.00 34.53 94 THR A CA 1
ATOM 778 C C . THR A 1 94 ? 16.902 -32.744 -17.097 1.00 33.01 94 THR A C 1
ATOM 779 O O . THR A 1 94 ? 17.329 -33.247 -18.120 1.00 32.17 94 THR A O 1
ATOM 783 N N . ILE A 1 95 ? 15.852 -31.932 -17.068 1.00 27.25 95 ILE A N 1
ATOM 784 C CA . ILE A 1 95 ? 15.173 -31.532 -18.280 1.00 28.46 95 ILE A CA 1
ATOM 785 C C . ILE A 1 95 ? 16.133 -30.799 -19.214 1.00 30.65 95 ILE A C 1
ATOM 786 O O . ILE A 1 95 ? 16.285 -31.161 -20.379 1.00 30.20 95 ILE A O 1
ATOM 791 N N . ASP A 1 96 ? 16.812 -29.792 -18.689 1.00 32.90 96 ASP A N 1
ATOM 792 C CA . ASP A 1 96 ? 17.743 -29.020 -19.497 1.00 30.93 96 ASP A CA 1
ATOM 793 C C . ASP A 1 96 ? 18.875 -29.904 -19.995 1.00 35.45 96 ASP A C 1
ATOM 794 O O . ASP A 1 96 ? 19.349 -29.748 -21.115 1.00 37.44 96 ASP A O 1
ATOM 799 N N . GLY A 1 97 ? 19.302 -30.836 -19.150 1.00 29.85 97 GLY A N 1
ATOM 800 C CA . GLY A 1 97 ? 20.345 -31.771 -19.513 1.00 28.19 97 GLY A CA 1
ATOM 801 C C . GLY A 1 97 ? 19.898 -32.656 -20.664 1.00 35.73 97 GLY A C 1
ATOM 802 O O . GLY A 1 97 ? 20.656 -32.912 -21.602 1.00 33.55 97 GLY A O 1
ATOM 803 N N . ILE A 1 98 ? 18.662 -33.135 -20.587 1.00 32.18 98 ILE A N 1
ATOM 804 C CA . ILE A 1 98 ? 18.124 -33.964 -21.64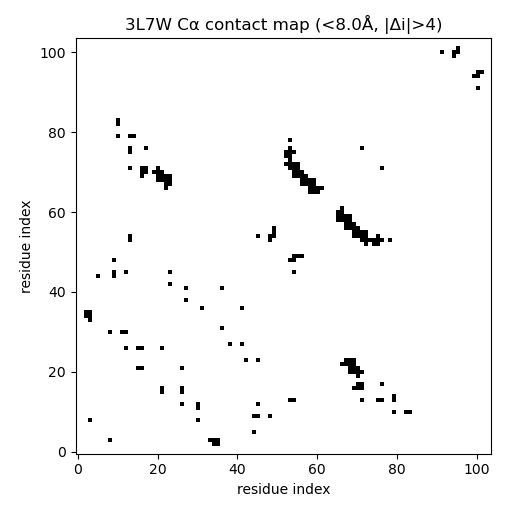5 1.00 35.73 98 ILE A CA 1
ATOM 805 C C . ILE A 1 98 ? 17.970 -33.100 -22.889 1.00 35.59 98 ILE A C 1
ATOM 806 O O . ILE A 1 98 ? 18.453 -33.439 -23.960 1.00 36.62 98 ILE A O 1
ATOM 811 N N . VAL A 1 99 ? 17.321 -31.957 -22.718 1.00 33.56 99 VAL A N 1
ATOM 812 C CA . VAL A 1 99 ? 17.084 -31.044 -23.805 1.00 25.85 99 VAL A CA 1
ATOM 813 C C . VAL A 1 99 ? 18.351 -30.610 -24.520 1.00 42.18 99 VAL A C 1
ATOM 814 O O . VAL A 1 99 ? 18.365 -30.513 -25.753 1.00 42.74 99 VAL A O 1
ATOM 818 N N . GLU A 1 100 ? 19.418 -30.372 -23.762 1.00 46.34 100 GLU A N 1
ATOM 819 C CA . GLU A 1 100 ? 20.674 -29.927 -24.361 1.00 45.65 100 GLU A CA 1
ATOM 820 C C . GLU A 1 100 ? 21.578 -31.062 -24.845 1.00 42.68 100 GLU A C 1
ATOM 821 O O . GLU A 1 100 ? 22.592 -30.816 -25.484 1.00 49.87 100 GLU A O 1
ATOM 827 N N . GLY A 1 101 ? 21.211 -32.301 -24.542 1.00 39.29 101 GLY A N 1
ATOM 828 C CA . GLY A 1 101 ? 21.901 -33.443 -25.118 1.00 41.09 101 GLY A CA 1
ATOM 829 C C . GLY A 1 101 ? 22.852 -34.186 -24.206 1.00 50.07 101 GLY A C 1
ATOM 830 O O . GLY A 1 101 ? 23.289 -35.290 -24.534 1.00 53.99 101 GLY A O 1
ATOM 831 N N . ARG A 1 102 ? 23.185 -33.593 -23.063 1.00 49.19 102 ARG A N 1
ATOM 832 C CA . ARG A 1 102 ? 24.107 -34.236 -22.137 1.00 47.24 102 ARG A CA 1
ATOM 833 C C . ARG A 1 102 ? 23.491 -35.493 -21.566 1.00 50.76 102 ARG A C 1
ATOM 834 O O . ARG A 1 102 ? 24.141 -36.527 -21.454 1.00 62.01 102 ARG A O 1
ATOM 842 N N . ILE A 1 103 ? 22.225 -35.402 -21.194 1.00 46.72 103 ILE A N 1
ATOM 843 C CA . ILE A 1 103 ? 21.600 -36.494 -20.477 1.00 38.36 103 ILE A CA 1
ATOM 844 C C . ILE A 1 103 ? 20.857 -37.455 -21.409 1.00 36.86 103 ILE A C 1
ATOM 845 O O . ILE A 1 103 ? 19.923 -37.067 -22.099 1.00 38.73 103 ILE A O 1
ATOM 850 N N . ARG A 1 104 ? 21.287 -38.713 -21.398 1.00 36.82 104 ARG A N 1
ATOM 851 C CA . ARG A 1 104 ? 20.711 -39.770 -22.224 1.00 43.15 104 ARG A CA 1
ATOM 852 C C . ARG A 1 104 ? 20.777 -41.043 -21.414 1.00 44.78 104 ARG A C 1
ATOM 853 O O . ARG A 1 104 ? 21.707 -41.229 -20.628 1.00 45.04 104 ARG A O 1
ATOM 861 N N . HIS A 1 105 ? 19.813 -41.933 -21.605 1.00 43.47 105 HIS A N 1
ATOM 862 C CA . HIS A 1 105 ? 19.856 -43.208 -20.904 1.00 51.42 105 HIS A CA 1
ATOM 863 C C . HIS A 1 105 ? 21.162 -43.954 -21.228 1.00 61.14 105 HIS A C 1
ATOM 864 O O . HIS A 1 105 ? 21.843 -43.640 -22.211 1.00 63.89 105 HIS A O 1
ATOM 871 N N . ASP A 1 106 ? 21.446 -44.957 -20.418 1.00 69.19 106 ASP A N 1
ATOM 872 C CA . ASP A 1 106 ? 22.538 -45.893 -20.615 1.00 75.31 106 ASP A CA 1
ATOM 873 C C . ASP A 1 106 ? 23.789 -45.412 -19.921 1.00 82.80 106 ASP A C 1
ATOM 874 O O . ASP A 1 106 ? 24.142 -45.921 -18.874 1.00 83.72 106 ASP A O 1
#

Secondary structure (DSSP, 8-state):
-----HHHHHHHHHHHHHHS-EEHHHHHHHHTTT----HHHHHHHHHHHHHTTSEEEEEEEETTEEEEEEEE-HHHHHHHHHHHHHHHHH--HHHHHHTS----

Nearest PDB structures (foldseek):
  3l7w-assembly1_A-2  TM=1.010E+00  e=6.035E-18  Streptococcus mutans UA159
  7wjp-assembly1_A-2  TM=8.788E-01  e=3.332E-07  Listeria monocytogenes
  5zhv-assembly1_B  TM=9.221E-01  e=8.322E-06  Mycobacterium tuberculosis H37Rv
  4ejo-assembly1_A-2  TM=8.143E-01  e=3.552E-05  Eggerthella lenta DSM 2243
  2dqr-assembly1_B  TM=6.958E-01  e=3.668E-04  Bacillus subtilis

CATH classification: 1.10.10.10

B-factor: mean 41.78, std 13.29, range [19.46, 98.06]

Foldseek 3Di:
DDAQDLLNLLLQQLVVQAVDWDFDVVSVVVVVVPHDDDCVSNVVSVVVCVVVPQWPWDWDDDPRRTTIIIHGDPVNVVVSVVSVVVVVVVVLVVCVVVPNDDDD

InterPro domains:
  IPR005149 Transcription regulator PadR, N-terminal [PF03551] (14-81)
  IPR036388 Winged helix-like DNA-binding domain superfamily [G3DSA:1.10.10.10] (1-108)
  IPR036390 Winged helix DNA-binding domain superfamily [SSF46785] (11-102)
  IPR052509 Metal-responsive DNA-binding regulator [PTHR33169] (9-98)